Protein AF-A0AAV7RMA6-F1 (afdb_monomer)

Radius of gyration: 18.55 Å; Cα contacts (8 Å, |Δi|>4): 11; chains: 1; bounding box: 36×30×51 Å

Secondary structure (DSSP, 8-state):
-HHHHHHHHHHHHHHHHHHHH--SS-PPPS---S----TT----S--GGGTSPPSS--HHHHHHHHHHHHHTTTTTT------TT---

Foldseek 3Di:
DVVVVVVVVVVVVVVVVVVVPDPDDDDLPPPPPPDPDDPPPPVPPDDVVVVDDDPDDPPVVVVVVCCVVPVVVPCVVPDDDDDPPPDD

Solvent-accessible surface area (backbone atoms only — not comparable to full-atom values): 6152 Å² total; per-residue (Å²): 117,69,65,63,55,54,52,53,55,51,54,56,54,51,57,56,52,58,67,69,69,65,87,75,91,76,74,75,76,88,71,85,79,82,73,98,68,72,95,78,72,64,86,54,92,81,44,80,71,77,78,51,84,72,93,77,77,59,63,64,61,51,48,54,51,45,26,53,76,76,48,75,49,71,54,76,88,63,86,87,80,91,61,100,78,79,69,134

Mean predicted aligned error: 15.4 Å

pLDDT: mean 76.72, std 19.7, range [41.69, 97.19]

Organism: Pleurodeles waltl (NCBI:txid8319)

Sequence (88 aa):
MDQDLLFALYLQAEDEEVAQSTIGSFSPPKHRAVLATTPDKALSVVDPSWELMDPSPDIRGLFLQFNQLFFWGKLAGVEVKWSPRMTL

Structure (mmCIF, N/CA/C/O backbone):
data_AF-A0AAV7RMA6-F1
#
_entry.id   AF-A0AAV7RMA6-F1
#
loop_
_atom_site.group_PDB
_atom_site.id
_ato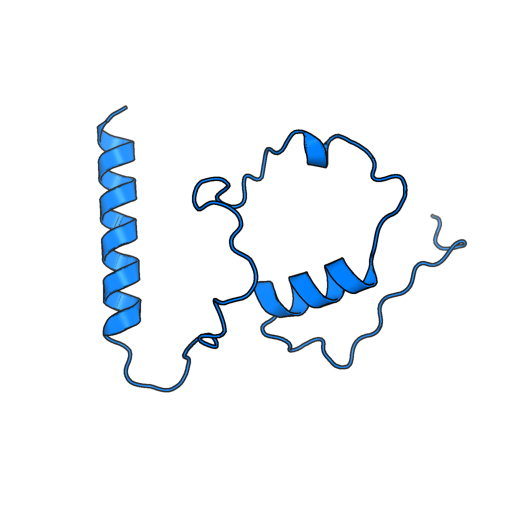m_site.type_symbol
_atom_site.label_atom_id
_atom_site.label_alt_id
_atom_site.label_comp_id
_atom_site.label_asym_id
_atom_site.label_entity_id
_atom_site.label_seq_id
_atom_site.pdbx_PDB_ins_code
_atom_site.Cartn_x
_atom_site.Cartn_y
_atom_site.Cartn_z
_atom_site.occupancy
_atom_site.B_iso_or_equiv
_atom_site.auth_seq_id
_atom_site.auth_comp_id
_atom_site.auth_asym_id
_atom_site.auth_atom_id
_atom_site.pdbx_PDB_model_num
ATOM 1 N N . MET A 1 1 ? 19.709 17.744 24.258 1.00 59.53 1 MET A N 1
ATOM 2 C CA . MET A 1 1 ? 19.463 16.468 23.555 1.00 59.53 1 MET A CA 1
ATOM 3 C C . MET A 1 1 ? 18.644 15.536 24.440 1.00 59.53 1 MET A C 1
ATOM 5 O O . MET A 1 1 ? 17.642 15.031 23.969 1.00 59.53 1 MET A O 1
ATOM 9 N N . ASP A 1 2 ? 18.971 15.395 25.729 1.00 75.31 2 ASP A N 1
ATOM 10 C CA . ASP A 1 2 ? 18.218 14.501 26.633 1.00 75.31 2 ASP A CA 1
ATOM 11 C C . ASP A 1 2 ? 16.792 14.983 26.970 1.00 75.31 2 ASP A C 1
ATOM 13 O O . ASP A 1 2 ? 15.914 14.168 27.233 1.00 75.31 2 ASP A O 1
ATOM 17 N N . GLN A 1 3 ? 16.531 16.297 26.930 1.00 82.69 3 GLN A N 1
ATOM 18 C CA . GLN A 1 3 ? 15.195 16.856 27.199 1.00 82.69 3 GLN A CA 1
ATOM 19 C C . GLN A 1 3 ? 14.139 16.419 26.176 1.00 82.69 3 GLN A C 1
ATOM 21 O O . GLN A 1 3 ? 13.030 16.074 26.577 1.00 82.69 3 GLN A O 1
ATOM 26 N N . ASP A 1 4 ? 14.485 16.384 24.887 1.00 87.81 4 ASP A N 1
ATOM 27 C CA . ASP A 1 4 ? 13.552 15.961 23.835 1.00 87.81 4 ASP A CA 1
ATOM 28 C C . ASP A 1 4 ? 13.213 14.471 23.975 1.00 87.81 4 ASP A C 1
ATOM 30 O O . ASP A 1 4 ? 12.061 14.073 23.810 1.00 87.81 4 ASP A O 1
ATOM 34 N N . LEU A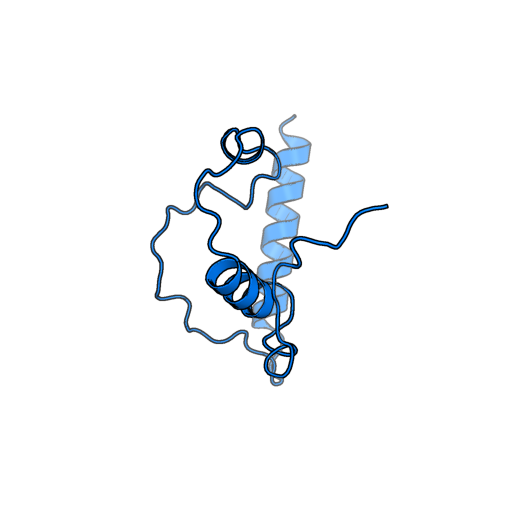 1 5 ? 14.199 13.653 24.362 1.00 84.19 5 LEU A N 1
ATOM 35 C CA . LEU A 1 5 ? 14.000 12.228 24.626 1.00 84.19 5 LEU A CA 1
ATOM 36 C C . LEU A 1 5 ? 13.083 11.997 25.836 1.00 84.19 5 LEU A C 1
ATOM 38 O O . LEU A 1 5 ? 12.185 11.161 25.777 1.00 84.19 5 LEU A O 1
ATOM 42 N N . LEU A 1 6 ? 13.280 12.751 26.922 1.00 91.12 6 LEU A N 1
ATOM 43 C CA . LEU A 1 6 ? 12.417 12.669 28.104 1.00 91.12 6 LEU A CA 1
ATOM 44 C C . LEU A 1 6 ? 10.980 13.091 27.790 1.00 91.12 6 LEU A C 1
ATOM 46 O O . LEU A 1 6 ? 10.039 12.461 28.267 1.00 91.12 6 LEU A O 1
ATOM 50 N N . PHE A 1 7 ? 10.812 14.126 26.968 1.00 90.81 7 PHE A N 1
ATOM 51 C CA . PHE A 1 7 ? 9.495 14.591 26.552 1.00 90.81 7 PHE A CA 1
ATOM 52 C C . PHE A 1 7 ? 8.774 13.565 25.665 1.00 90.81 7 PHE A C 1
ATOM 54 O O . PHE A 1 7 ? 7.586 13.316 25.859 1.00 90.81 7 PHE A O 1
ATOM 61 N N . ALA A 1 8 ? 9.498 12.905 24.754 1.00 88.12 8 ALA A N 1
ATOM 62 C C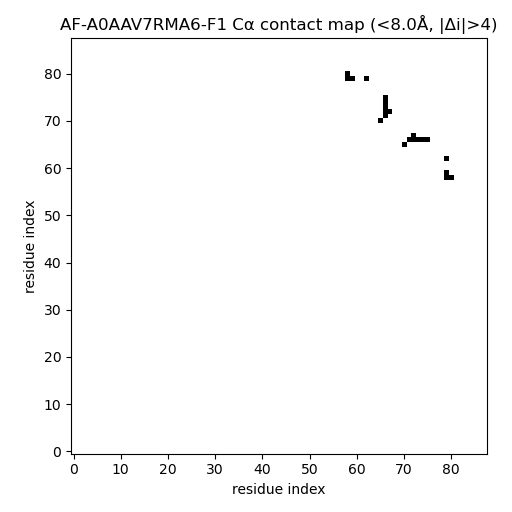A . ALA A 1 8 ? 8.948 11.830 23.929 1.00 88.12 8 ALA A CA 1
ATOM 63 C C . ALA A 1 8 ? 8.472 10.632 24.771 1.00 88.12 8 ALA A C 1
ATOM 65 O O . ALA A 1 8 ? 7.373 10.125 24.550 1.00 88.12 8 ALA A O 1
ATOM 66 N N . LEU A 1 9 ? 9.258 10.212 25.770 1.00 91.94 9 LEU A N 1
ATOM 67 C CA . LEU A 1 9 ? 8.873 9.122 26.675 1.00 91.94 9 LEU A CA 1
ATOM 68 C C . LEU A 1 9 ? 7.661 9.478 27.547 1.00 91.94 9 LEU A C 1
ATOM 70 O O . LEU A 1 9 ? 6.828 8.615 27.812 1.00 91.94 9 LEU A O 1
ATOM 74 N N . TYR A 1 10 ? 7.553 10.738 27.973 1.00 92.56 10 TYR A N 1
ATOM 75 C CA . TYR A 1 10 ? 6.406 11.227 28.736 1.00 92.56 10 TYR A CA 1
ATOM 76 C C . TYR A 1 10 ? 5.107 11.143 27.923 1.00 92.56 10 TYR A C 1
ATOM 78 O O . TYR A 1 10 ? 4.141 10.543 28.386 1.00 92.56 10 TYR A O 1
ATOM 86 N N . LEU A 1 11 ? 5.109 11.663 26.689 1.00 86.00 11 LEU A N 1
ATOM 87 C CA . LEU A 1 11 ? 3.944 11.599 25.798 1.00 86.00 11 LEU A CA 1
ATOM 88 C C . LEU A 1 11 ? 3.519 10.155 25.503 1.00 86.00 11 LEU A C 1
ATOM 90 O O . LEU A 1 11 ? 2.331 9.847 25.486 1.00 86.00 11 LEU A O 1
ATOM 94 N N . GLN A 1 12 ? 4.486 9.252 25.323 1.00 82.25 12 GLN A N 1
ATOM 95 C CA . GLN A 1 12 ? 4.195 7.844 25.064 1.00 82.25 12 GLN A CA 1
ATOM 96 C C . GLN A 1 12 ? 3.491 7.159 26.248 1.00 82.25 12 GLN A C 1
ATOM 98 O O . GLN A 1 12 ? 2.619 6.319 26.034 1.00 82.25 12 GLN A O 1
ATOM 103 N N . ALA A 1 13 ? 3.828 7.532 27.487 1.00 83.25 13 ALA A N 1
ATOM 104 C CA . ALA A 1 13 ? 3.157 7.013 28.678 1.00 83.25 13 ALA A CA 1
ATOM 105 C C . ALA A 1 13 ? 1.706 7.524 28.807 1.00 83.25 13 ALA A C 1
ATOM 107 O O . ALA A 1 13 ? 0.829 6.772 29.233 1.00 83.25 13 ALA A O 1
ATOM 108 N N . GLU A 1 14 ? 1.432 8.773 28.409 1.00 78.19 14 GLU A N 1
ATOM 109 C CA . GLU A 1 14 ? 0.076 9.344 28.425 1.00 78.19 14 GLU A CA 1
ATOM 110 C C . GLU A 1 14 ? -0.864 8.641 27.427 1.00 78.19 14 GLU A C 1
ATOM 112 O O . GLU A 1 14 ? -2.001 8.315 27.775 1.00 78.19 14 GLU A O 1
ATOM 117 N N . ASP A 1 15 ? -0.392 8.338 26.214 1.00 74.19 15 ASP A N 1
ATOM 118 C CA . ASP A 1 15 ? -1.191 7.643 25.192 1.00 74.19 15 ASP A CA 1
ATOM 119 C C . ASP A 1 15 ? -1.587 6.212 25.623 1.00 74.19 15 ASP A C 1
ATOM 121 O O . ASP A 1 15 ? -2.690 5.738 25.319 1.00 74.19 15 ASP A O 1
ATOM 125 N N . GLU A 1 16 ? -0.720 5.521 26.374 1.00 70.50 16 GLU A N 1
ATOM 126 C CA . GLU A 1 16 ? -0.996 4.182 26.917 1.00 70.50 16 GLU A CA 1
ATOM 127 C C . GLU A 1 16 ? -2.066 4.195 28.026 1.00 70.50 16 GLU A C 1
ATOM 129 O O . GLU A 1 16 ? -2.903 3.287 28.084 1.00 70.50 16 GLU A O 1
ATOM 134 N N . GLU A 1 17 ? -2.087 5.227 28.874 1.00 63.06 17 GLU A N 1
ATOM 135 C CA . GLU A 1 17 ? -3.116 5.442 29.907 1.00 63.06 17 GLU A CA 1
ATOM 136 C C . GLU A 1 17 ? -4.493 5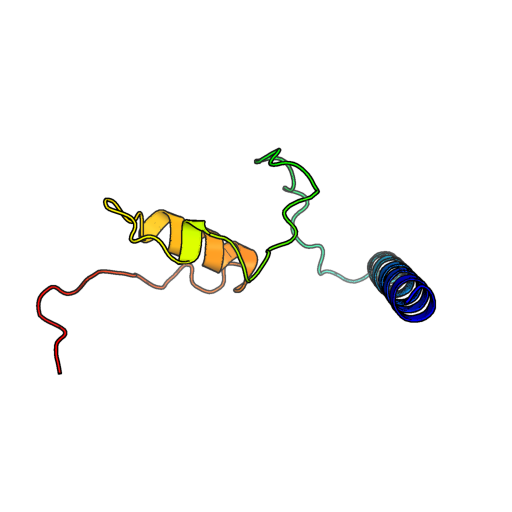.745 29.281 1.00 63.06 17 GLU A C 1
ATOM 138 O O . GLU A 1 17 ? -5.530 5.204 29.696 1.00 63.06 17 GLU A O 1
ATOM 143 N N . VAL A 1 18 ? -4.524 6.563 28.222 1.00 58.88 18 VAL A N 1
ATOM 144 C CA . VAL A 1 18 ? -5.756 6.897 27.482 1.00 58.88 18 VAL A CA 1
ATOM 145 C C . VAL A 1 18 ? -6.355 5.654 26.805 1.00 58.88 18 VAL A C 1
ATOM 147 O O . VAL A 1 18 ? -7.580 5.486 26.760 1.00 58.88 18 VAL A O 1
ATOM 150 N N . ALA A 1 19 ? -5.514 4.722 26.349 1.00 58.53 19 ALA A N 1
ATOM 151 C CA . ALA A 1 19 ? -5.965 3.452 25.783 1.00 58.53 19 ALA A CA 1
ATOM 152 C C . ALA A 1 19 ? -6.610 2.510 26.822 1.00 58.53 19 ALA A C 1
ATOM 154 O O . ALA A 1 19 ? -7.441 1.675 26.459 1.00 58.53 19 ALA A O 1
ATOM 155 N N . GLN A 1 20 ? -6.255 2.628 28.107 1.00 54.97 20 GLN A N 1
ATOM 156 C CA . GLN A 1 20 ? -6.765 1.761 29.180 1.00 54.97 20 GLN A CA 1
ATOM 157 C C . GLN A 1 20 ? -8.057 2.282 29.824 1.00 54.97 20 GLN A C 1
ATOM 159 O O . GLN A 1 20 ? -8.865 1.490 30.310 1.00 54.97 20 GLN A O 1
ATOM 164 N N . SER A 1 21 ? -8.280 3.598 29.806 1.00 53.84 21 SER A N 1
ATOM 165 C CA . SER A 1 21 ? -9.423 4.248 30.466 1.00 53.84 21 SER A CA 1
ATOM 166 C C . SER A 1 21 ? -10.712 4.290 29.626 1.00 53.84 21 SER A C 1
ATOM 168 O O . SER A 1 21 ? -11.796 4.522 30.168 1.00 53.84 21 SER A O 1
ATOM 170 N N . THR A 1 22 ? -10.658 3.995 28.323 1.00 45.50 22 THR A N 1
ATOM 171 C CA . THR A 1 22 ? -11.845 3.977 27.449 1.00 45.50 22 THR A CA 1
ATOM 172 C C . THR A 1 22 ? -12.575 2.624 27.459 1.00 45.50 22 THR A C 1
ATOM 174 O O . THR A 1 22 ? -12.442 1.778 26.575 1.00 45.50 22 THR A O 1
ATOM 177 N N . ILE A 1 23 ? -13.442 2.420 28.455 1.00 51.19 23 ILE A N 1
ATOM 178 C CA . ILE A 1 23 ? -14.456 1.352 28.439 1.00 51.19 23 ILE A CA 1
ATOM 179 C C . ILE A 1 23 ? -15.601 1.784 27.500 1.00 51.19 23 ILE A C 1
ATOM 181 O O . ILE A 1 23 ? -16.526 2.476 27.920 1.00 51.19 23 ILE A O 1
ATOM 185 N N . GLY A 1 24 ? -15.540 1.399 26.216 1.00 46.16 24 GLY A N 1
ATOM 186 C CA . GLY A 1 24 ? -16.603 1.709 25.243 1.00 46.16 24 GLY A CA 1
ATOM 187 C C . GLY A 1 24 ? -16.297 1.417 23.765 1.00 46.16 24 GLY A C 1
ATOM 188 O O . GLY A 1 24 ? -16.230 2.328 22.955 1.00 46.16 24 GLY A O 1
ATOM 189 N N . SER A 1 25 ? -16.141 0.135 23.418 1.00 46.38 25 SER A N 1
ATOM 190 C CA . SER A 1 25 ? -16.294 -0.454 22.068 1.00 46.38 25 SER A CA 1
ATOM 191 C C . SER A 1 25 ? -15.426 0.025 20.887 1.00 46.38 25 SER A C 1
ATOM 193 O O . SER A 1 25 ? -15.921 0.069 19.764 1.00 46.38 25 SER A O 1
ATOM 195 N N . PHE A 1 26 ? -14.126 0.255 21.051 1.00 51.03 26 PHE A N 1
ATOM 196 C CA . PHE A 1 26 ? -13.207 0.134 19.906 1.00 51.03 26 PHE A CA 1
ATOM 197 C C . PHE A 1 26 ? -11.867 -0.443 20.358 1.00 51.03 26 PHE A C 1
ATOM 199 O O . PHE A 1 26 ? -10.855 0.239 20.446 1.00 51.03 26 PHE A O 1
ATOM 206 N N . SER A 1 27 ? -11.866 -1.741 20.666 1.00 47.50 27 SER A N 1
ATOM 207 C CA . SER A 1 27 ? -10.607 -2.477 20.734 1.00 47.50 27 SER A CA 1
ATOM 208 C C . SER A 1 27 ? -10.127 -2.671 19.294 1.00 47.50 27 SER A C 1
ATOM 210 O O . SER A 1 27 ? -10.853 -3.296 18.514 1.00 47.50 27 SER A O 1
ATOM 212 N N . PRO A 1 28 ? -8.915 -2.222 18.918 1.00 52.16 28 PRO A N 1
ATOM 213 C CA . PRO A 1 28 ? -8.237 -2.813 17.776 1.00 52.16 28 PRO A CA 1
ATOM 214 C C . PRO A 1 28 ? -8.198 -4.329 18.021 1.00 52.16 28 PRO A C 1
ATOM 216 O O . PRO A 1 28 ? -7.994 -4.751 19.172 1.00 52.16 28 PRO A O 1
ATOM 219 N N . PRO A 1 29 ? -8.467 -5.169 17.009 1.00 42.81 29 PRO A N 1
ATOM 220 C CA . PRO A 1 29 ? -8.478 -6.607 17.199 1.00 42.81 29 PRO A CA 1
ATOM 221 C C . PRO A 1 29 ? -7.145 -7.055 17.800 1.00 42.81 29 PRO A C 1
ATOM 223 O O . PRO A 1 29 ? -6.077 -6.837 17.231 1.00 42.81 29 PRO A O 1
ATOM 226 N N . LYS A 1 30 ? -7.225 -7.738 18.948 1.00 49.72 30 LYS A N 1
ATOM 227 C CA . LYS A 1 30 ? -6.118 -8.425 19.631 1.00 49.72 30 LYS A CA 1
ATOM 228 C C . LYS A 1 30 ? -5.653 -9.672 18.856 1.00 49.72 30 LYS A C 1
ATOM 230 O O . LYS A 1 30 ? -5.294 -10.679 19.451 1.00 49.72 30 LYS A O 1
ATOM 235 N N . HIS A 1 31 ? -5.619 -9.595 17.526 1.00 43.91 31 HIS A N 1
ATOM 236 C CA . HIS A 1 31 ? -4.837 -10.480 16.665 1.00 43.91 31 HIS A CA 1
ATOM 237 C C . HIS A 1 31 ? -3.493 -9.823 16.331 1.00 43.91 31 HIS A C 1
ATOM 239 O O . HIS A 1 31 ? -2.985 -9.906 15.218 1.00 43.91 31 HIS A O 1
ATOM 245 N N . ARG A 1 32 ? -2.863 -9.213 17.340 1.00 51.16 32 ARG A N 1
ATOM 246 C CA . ARG A 1 32 ? -1.408 -9.102 17.382 1.00 51.16 32 ARG A CA 1
ATOM 247 C C . ARG A 1 32 ? -0.857 -10.474 17.765 1.00 51.16 32 ARG A C 1
ATOM 249 O O . ARG A 1 32 ? -0.542 -10.715 18.924 1.00 51.16 32 ARG A O 1
ATOM 256 N N . ALA A 1 33 ? -0.819 -11.383 16.794 1.00 50.22 33 ALA A N 1
ATOM 257 C CA . ALA A 1 33 ? -0.116 -12.657 16.922 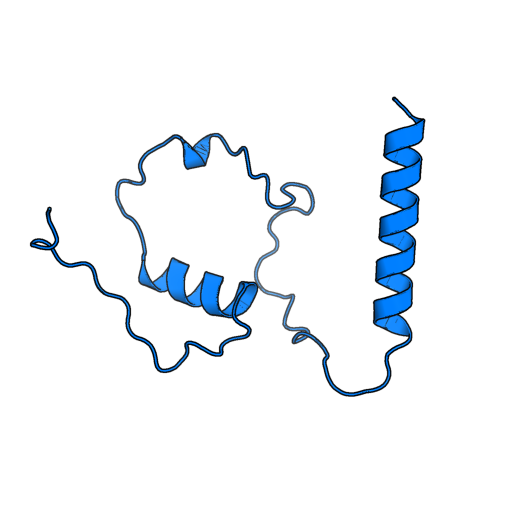1.00 50.22 33 ALA A CA 1
ATOM 258 C C . ALA A 1 33 ? 0.320 -13.269 15.577 1.00 50.22 33 ALA A C 1
ATOM 260 O O . ALA A 1 33 ? 0.448 -14.478 15.511 1.00 50.22 33 ALA A O 1
ATOM 261 N N . VAL A 1 34 ? 0.553 -12.494 14.510 1.00 45.91 34 VAL A N 1
ATOM 262 C CA . VAL A 1 34 ? 1.298 -12.953 13.313 1.00 45.91 34 VAL A CA 1
ATOM 263 C C . VAL A 1 34 ? 1.857 -11.688 12.637 1.00 45.91 34 VAL A C 1
ATOM 265 O O . VAL A 1 34 ? 1.168 -11.038 11.871 1.00 45.91 34 VAL A O 1
ATOM 268 N N . LEU A 1 35 ? 2.973 -11.109 13.063 1.00 42.72 35 LEU A N 1
ATOM 269 C CA . LEU A 1 35 ? 4.333 -11.559 12.803 1.00 42.72 35 LEU A CA 1
ATOM 270 C C . LEU A 1 35 ? 5.224 -11.040 13.934 1.00 42.72 35 LEU A C 1
ATOM 272 O O . LEU A 1 35 ? 5.238 -9.846 14.230 1.00 42.72 35 LEU A O 1
ATOM 276 N N . ALA A 1 36 ? 5.992 -11.932 14.548 1.00 42.06 36 ALA A N 1
ATOM 277 C CA . ALA A 1 36 ? 7.154 -11.546 15.327 1.00 42.06 36 ALA A CA 1
ATOM 278 C C . ALA A 1 36 ? 8.231 -11.006 14.369 1.00 42.06 36 ALA A C 1
ATOM 280 O O . ALA A 1 36 ? 9.162 -11.711 13.999 1.00 42.06 36 ALA A O 1
ATOM 281 N N . THR A 1 37 ? 8.084 -9.763 13.926 1.00 42.69 37 THR A N 1
ATOM 282 C CA . THR A 1 37 ? 9.195 -8.962 13.413 1.00 42.69 37 THR A CA 1
ATOM 283 C C . THR A 1 37 ? 9.576 -7.998 14.524 1.00 42.69 37 THR A C 1
ATOM 285 O O . THR A 1 37 ? 8.747 -7.225 14.991 1.00 42.69 37 THR A O 1
ATOM 288 N N . THR A 1 38 ? 10.806 -8.165 15.000 1.00 41.69 38 THR A N 1
ATOM 289 C CA . THR A 1 38 ? 11.542 -7.392 16.013 1.00 41.69 38 THR A CA 1
ATOM 290 C C . THR A 1 38 ? 10.989 -5.992 16.350 1.00 41.69 38 THR A C 1
ATOM 292 O O . THR A 1 38 ? 10.736 -5.213 15.430 1.00 41.69 38 THR A O 1
ATOM 295 N N . PRO A 1 39 ? 10.903 -5.624 17.645 1.00 47.59 39 PRO A N 1
ATOM 296 C CA . PRO A 1 39 ? 10.265 -4.395 18.132 1.00 47.59 39 PRO A C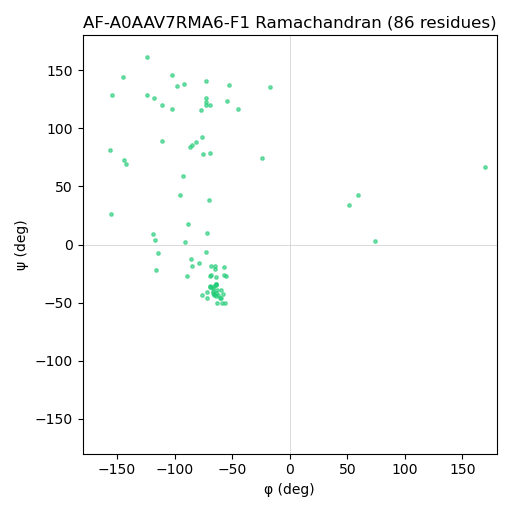A 1
ATOM 297 C C . PRO A 1 39 ? 11.008 -3.070 17.845 1.00 47.59 39 PRO A C 1
ATOM 299 O O . PRO A 1 39 ? 10.570 -2.049 18.357 1.00 47.59 39 PRO A O 1
ATOM 302 N N . ASP A 1 40 ? 12.061 -3.043 17.017 1.00 46.38 40 ASP A N 1
ATOM 303 C CA . ASP A 1 40 ? 12.905 -1.842 16.845 1.00 46.38 40 ASP A CA 1
ATOM 304 C C . ASP A 1 40 ? 12.859 -1.188 15.461 1.00 46.38 40 ASP A C 1
ATOM 306 O O . ASP A 1 40 ? 13.377 -0.087 15.287 1.00 46.38 40 ASP A O 1
ATOM 310 N N . LYS A 1 41 ? 12.201 -1.789 14.463 1.00 53.81 41 LYS A N 1
ATOM 311 C CA . LYS A 1 41 ? 11.929 -1.075 13.205 1.00 53.81 41 LYS A CA 1
ATOM 312 C C . LYS A 1 41 ? 10.564 -0.409 13.296 1.00 53.81 41 LYS A C 1
ATOM 314 O O . LYS A 1 41 ? 9.656 -0.722 12.531 1.00 53.81 41 LYS A O 1
ATOM 319 N N . ALA A 1 42 ? 10.413 0.472 14.287 1.00 55.12 42 ALA A N 1
ATOM 320 C CA . ALA A 1 42 ? 9.344 1.463 14.291 1.00 55.12 42 ALA A CA 1
ATOM 321 C C . ALA A 1 42 ? 9.314 2.061 12.889 1.00 55.12 42 ALA A C 1
ATOM 323 O O . ALA A 1 42 ? 10.355 2.556 12.482 1.00 55.12 42 ALA A O 1
ATOM 324 N N . LEU A 1 43 ? 8.205 1.875 12.161 1.00 58.78 43 LEU A N 1
ATOM 325 C CA . LEU A 1 43 ? 7.930 2.248 10.764 1.00 58.78 43 LEU A CA 1
ATOM 326 C C . LEU A 1 43 ? 8.794 3.421 10.270 1.00 58.78 43 LEU A C 1
ATOM 328 O O . LEU A 1 43 ? 8.335 4.560 10.190 1.00 58.78 43 LEU A O 1
ATOM 332 N N . SER A 1 44 ? 10.069 3.149 10.001 1.00 67.00 44 SER A N 1
ATOM 333 C CA . SER A 1 44 ? 11.036 4.204 9.762 1.00 67.00 44 SER A CA 1
ATOM 334 C C . SER A 1 44 ? 10.754 4.652 8.354 1.00 67.00 44 SER A C 1
ATOM 336 O O . SER A 1 44 ? 10.925 3.872 7.421 1.00 67.00 44 SER A O 1
ATOM 338 N N . VAL A 1 45 ? 10.316 5.901 8.207 1.00 64.56 45 VAL A N 1
ATOM 339 C CA . VAL A 1 45 ? 10.093 6.527 6.895 1.00 64.56 45 VAL A CA 1
ATOM 340 C C . VAL A 1 45 ? 11.379 6.497 6.054 1.00 64.56 45 VAL A C 1
ATOM 342 O O . VAL A 1 45 ? 11.337 6.618 4.835 1.00 64.56 45 VAL A O 1
ATOM 345 N N . VAL A 1 46 ? 12.525 6.308 6.713 1.00 71.06 46 VAL A N 1
ATOM 346 C CA . VAL A 1 46 ? 13.842 6.174 6.104 1.00 71.06 46 VAL A CA 1
ATOM 347 C C . VAL A 1 46 ? 14.320 4.734 6.290 1.00 71.06 46 VAL A C 1
ATOM 349 O O . VAL A 1 46 ? 14.947 4.383 7.292 1.00 71.06 46 VAL A O 1
ATOM 352 N N . ASP A 1 47 ? 13.972 3.880 5.335 1.00 79.31 47 ASP A N 1
ATOM 353 C CA . ASP A 1 47 ? 14.481 2.518 5.199 1.00 79.31 47 ASP A CA 1
ATOM 354 C C . ASP A 1 47 ? 15.215 2.420 3.851 1.00 79.31 47 ASP A C 1
ATOM 356 O O . ASP A 1 47 ? 14.604 2.729 2.830 1.00 79.31 47 ASP A O 1
ATOM 360 N N . PRO A 1 48 ? 16.488 1.978 3.795 1.00 82.19 48 PRO A N 1
ATOM 361 C CA . PRO A 1 48 ? 17.223 1.846 2.532 1.00 82.19 48 PRO A CA 1
ATOM 362 C C . PRO A 1 48 ? 16.514 0.979 1.483 1.00 82.19 48 PRO A C 1
ATOM 364 O O . PRO A 1 48 ? 16.699 1.170 0.285 1.00 82.19 48 PRO A O 1
ATOM 367 N N . SER A 1 49 ? 15.679 0.027 1.914 1.00 79.69 49 SER A N 1
ATOM 368 C CA . SER A 1 49 ? 14.882 -0.785 0.988 1.00 79.69 49 SER A CA 1
ATOM 369 C C . SER A 1 49 ? 13.839 0.024 0.208 1.00 79.69 49 SER A C 1
ATOM 371 O O . SER A 1 49 ? 13.436 -0.415 -0.861 1.00 79.69 49 SER A O 1
ATOM 373 N N . TRP A 1 50 ? 13.436 1.205 0.690 1.00 83.75 50 TRP A N 1
ATOM 374 C CA . TRP A 1 50 ? 12.480 2.085 0.005 1.00 83.75 50 TRP A CA 1
ATOM 375 C C . TRP A 1 50 ? 13.120 2.878 -1.140 1.00 83.75 50 TRP A C 1
ATOM 377 O O . TRP A 1 50 ? 12.409 3.406 -1.992 1.00 83.75 50 TRP A O 1
ATOM 387 N N . GLU A 1 51 ? 14.451 2.953 -1.180 1.00 87.56 51 GLU A N 1
ATOM 388 C CA . GLU A 1 51 ? 15.201 3.557 -2.287 1.00 87.56 51 GLU A CA 1
ATOM 389 C C . GLU A 1 51 ? 15.441 2.562 -3.432 1.00 87.56 51 GLU A C 1
ATOM 391 O O . GLU A 1 51 ? 15.742 2.961 -4.559 1.00 87.56 51 GLU A O 1
ATOM 396 N N . LEU A 1 52 ? 15.312 1.259 -3.159 1.00 89.56 52 LEU A N 1
ATOM 397 C CA . LEU A 1 52 ? 15.484 0.202 -4.148 1.00 89.56 52 LEU A CA 1
ATOM 398 C C . LEU A 1 52 ? 14.149 -0.162 -4.802 1.00 89.56 52 LEU A C 1
ATOM 400 O O . LEU A 1 52 ? 13.126 -0.334 -4.146 1.00 89.56 52 LEU A O 1
ATOM 404 N N . MET A 1 53 ? 14.186 -0.358 -6.119 1.00 89.94 53 MET A N 1
ATOM 405 C CA . MET A 1 53 ? 13.044 -0.879 -6.866 1.00 89.94 53 MET A CA 1
ATOM 406 C C . MET A 1 53 ? 12.852 -2.369 -6.573 1.00 89.94 53 MET A C 1
ATOM 408 O O . MET A 1 53 ? 13.771 -3.165 -6.770 1.00 89.94 53 MET A O 1
ATOM 412 N N . ASP A 1 54 ? 11.643 -2.749 -6.162 1.00 92.00 54 ASP A N 1
ATOM 413 C CA . ASP A 1 54 ? 11.254 -4.151 -6.011 1.00 92.00 54 ASP A CA 1
ATOM 414 C C . ASP A 1 54 ? 11.056 -4.800 -7.399 1.00 92.00 54 ASP A C 1
ATOM 416 O O . ASP A 1 54 ? 10.211 -4.337 -8.175 1.00 92.00 54 ASP A O 1
ATOM 420 N N . PRO A 1 55 ? 11.807 -5.864 -7.747 1.00 94.25 55 PRO A N 1
ATOM 421 C CA . PRO A 1 55 ? 11.640 -6.572 -9.015 1.00 94.25 55 PRO A CA 1
ATOM 422 C C . PRO A 1 55 ? 10.314 -7.347 -9.129 1.00 94.25 55 PRO A C 1
ATOM 424 O O . PRO A 1 55 ? 9.918 -7.697 -10.242 1.00 94.25 55 PRO A O 1
ATOM 427 N N . SER A 1 56 ? 9.631 -7.644 -8.020 1.00 93.56 56 SER A N 1
ATOM 428 C CA . SER A 1 56 ? 8.411 -8.462 -7.991 1.00 93.56 56 SER A CA 1
ATOM 429 C C . SER A 1 56 ? 7.384 -7.949 -6.968 1.00 93.56 56 SER A C 1
ATOM 431 O O . SER A 1 56 ? 7.115 -8.632 -5.978 1.00 93.56 56 SER A O 1
ATOM 433 N N . PRO A 1 57 ? 6.759 -6.781 -7.208 1.00 94.06 57 PRO A N 1
ATOM 434 C CA . PRO A 1 57 ? 5.849 -6.179 -6.240 1.00 94.06 57 PRO A CA 1
ATOM 435 C C . PRO A 1 57 ? 4.547 -6.982 -6.079 1.00 94.06 57 PRO A C 1
ATOM 437 O O . PRO A 1 57 ? 3.759 -7.112 -7.023 1.00 94.06 57 PRO A O 1
ATOM 440 N N . ASP A 1 58 ? 4.263 -7.456 -4.860 1.00 95.25 58 ASP A N 1
ATOM 441 C CA . ASP A 1 58 ? 2.963 -8.045 -4.504 1.00 95.25 58 ASP A CA 1
ATOM 442 C C . ASP A 1 58 ? 1.951 -6.965 -4.098 1.00 95.25 58 ASP A C 1
ATOM 444 O O . ASP A 1 58 ? 1.730 -6.655 -2.924 1.00 95.25 58 ASP A O 1
ATOM 448 N N . ILE A 1 59 ? 1.274 -6.405 -5.097 1.00 95.19 59 ILE A N 1
ATOM 449 C CA . ILE A 1 59 ? 0.266 -5.368 -4.861 1.00 95.19 59 ILE A CA 1
ATOM 450 C C . ILE A 1 59 ? -0.949 -5.829 -4.064 1.00 95.19 59 ILE A C 1
ATOM 452 O O . ILE A 1 59 ? -1.577 -5.004 -3.400 1.00 95.19 59 ILE A O 1
ATOM 456 N N . ARG A 1 60 ? -1.321 -7.113 -4.128 1.00 95.50 60 ARG A N 1
ATOM 457 C CA . ARG A 1 60 ? -2.503 -7.592 -3.402 1.00 95.50 60 ARG A CA 1
ATOM 458 C C . ARG A 1 60 ? -2.173 -7.729 -1.926 1.00 95.50 60 ARG A C 1
ATOM 460 O O . ARG A 1 60 ? -2.969 -7.285 -1.101 1.00 95.50 60 ARG A O 1
ATOM 467 N N . GLY A 1 61 ? -1.005 -8.291 -1.614 1.00 94.75 61 GLY A N 1
ATOM 468 C CA . GLY A 1 61 ? -0.480 -8.353 -0.254 1.00 94.75 61 GLY A CA 1
ATOM 469 C C . GLY A 1 61 ? -0.386 -6.963 0.369 1.00 94.75 61 GLY A C 1
ATOM 470 O O . GLY A 1 61 ? -0.962 -6.732 1.433 1.00 94.75 61 GLY A O 1
ATOM 471 N N . LEU A 1 62 ? 0.225 -6.011 -0.345 1.00 94.94 62 LEU A N 1
ATOM 472 C CA . LEU A 1 62 ? 0.337 -4.620 0.106 1.00 94.94 62 LEU A CA 1
ATOM 473 C C . LEU A 1 62 ? -1.029 -3.965 0.335 1.00 94.94 62 LEU A C 1
ATOM 475 O O . LEU A 1 62 ? -1.251 -3.353 1.377 1.00 94.94 62 LEU A O 1
ATOM 479 N N . PHE A 1 63 ? -1.974 -4.125 -0.597 1.00 96.81 63 PHE A N 1
ATOM 480 C CA . PHE A 1 63 ? -3.319 -3.573 -0.439 1.00 96.81 63 PHE A CA 1
ATOM 481 C C . PHE A 1 63 ? -4.033 -4.135 0.795 1.00 96.81 63 PHE A C 1
ATOM 483 O O . PHE A 1 63 ? -4.603 -3.371 1.573 1.00 96.81 63 PHE A O 1
ATOM 490 N N . LEU A 1 64 ? -3.992 -5.454 1.005 1.00 96.00 64 LEU A N 1
ATOM 491 C CA . LEU A 1 64 ? -4.620 -6.081 2.169 1.00 96.00 64 LEU A CA 1
ATOM 492 C C . LEU A 1 64 ? -3.966 -5.617 3.471 1.00 96.00 64 LEU A C 1
ATOM 494 O O . LEU A 1 64 ? -4.676 -5.262 4.412 1.00 96.00 64 LEU A O 1
ATOM 498 N N . GLN A 1 65 ? -2.633 -5.568 3.507 1.00 94.38 65 GLN A N 1
ATOM 499 C CA . GLN A 1 65 ? -1.878 -5.089 4.658 1.00 94.38 65 GLN A CA 1
ATOM 500 C C . GLN A 1 65 ? -2.251 -3.641 4.992 1.00 94.38 65 GLN A C 1
ATOM 502 O O . GLN A 1 65 ? -2.614 -3.346 6.129 1.00 94.38 65 GLN A O 1
ATOM 507 N N . PHE A 1 66 ? -2.241 -2.742 4.010 1.00 95.00 66 PHE A N 1
ATOM 508 C CA . PHE A 1 66 ? -2.577 -1.336 4.225 1.00 95.00 66 PHE A CA 1
ATOM 509 C C . PHE A 1 66 ? -4.049 -1.123 4.560 1.00 95.00 66 PHE A C 1
ATOM 511 O O . PHE A 1 66 ? -4.358 -0.300 5.418 1.00 95.00 66 PHE A O 1
ATOM 518 N N . ASN A 1 67 ? -4.961 -1.894 3.964 1.00 95.44 67 ASN A N 1
ATOM 519 C CA . ASN A 1 67 ? -6.373 -1.856 4.332 1.00 95.44 67 ASN A CA 1
ATOM 520 C C . ASN A 1 67 ? -6.567 -2.171 5.824 1.00 95.44 67 ASN A C 1
ATOM 522 O O . ASN A 1 67 ? -7.328 -1.485 6.504 1.00 95.44 67 ASN A O 1
ATOM 526 N N . GLN A 1 68 ? -5.855 -3.170 6.351 1.00 93.69 68 GLN A N 1
ATOM 527 C CA . GLN A 1 68 ? -5.921 -3.507 7.774 1.00 93.69 68 GLN A CA 1
ATOM 528 C C . GLN A 1 68 ? -5.229 -2.460 8.656 1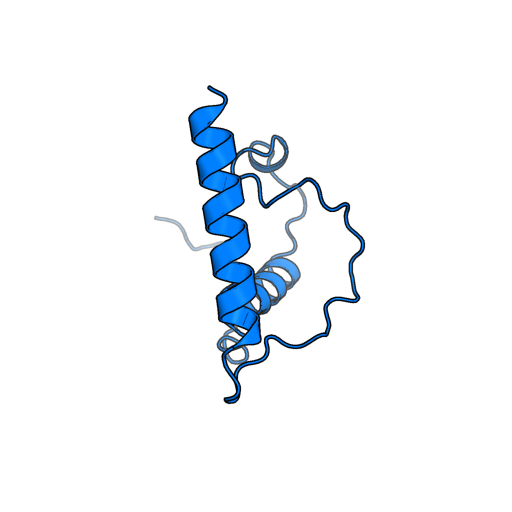.00 93.69 68 GLN A C 1
ATOM 530 O O . GLN A 1 68 ? -5.810 -2.042 9.654 1.00 93.69 68 GLN A O 1
ATOM 535 N N . LEU A 1 69 ? -4.024 -2.016 8.284 1.00 91.12 69 LEU A N 1
ATOM 536 C CA . LEU A 1 69 ? -3.216 -1.105 9.103 1.00 91.12 69 LEU A CA 1
ATOM 537 C C . LEU A 1 69 ? -3.769 0.324 9.153 1.00 91.12 69 LEU A C 1
ATOM 539 O O . LEU A 1 69 ? -3.757 0.941 10.213 1.00 91.12 69 LEU A O 1
ATOM 543 N N . PHE A 1 70 ? -4.245 0.851 8.024 1.00 92.00 70 PHE A N 1
ATOM 544 C CA . PHE A 1 70 ? -4.563 2.276 7.880 1.00 92.00 70 PHE A CA 1
ATOM 545 C C . PHE A 1 70 ? -6.043 2.559 7.630 1.00 92.00 70 PHE A C 1
ATOM 547 O O . PHE A 1 70 ? -6.503 3.666 7.893 1.00 92.00 70 PHE A O 1
ATOM 554 N N . PHE A 1 71 ? -6.802 1.580 7.128 1.00 94.31 71 PHE A N 1
ATOM 555 C CA . PHE A 1 71 ? -8.198 1.785 6.723 1.00 94.31 71 PHE A CA 1
ATOM 556 C C . PHE A 1 71 ? -9.200 0.934 7.511 1.00 94.31 71 PHE A C 1
ATOM 558 O O . PHE A 1 71 ? -10.385 0.914 7.166 1.00 94.31 71 PHE A O 1
ATOM 565 N N . TRP A 1 72 ? -8.761 0.256 8.580 1.00 95.00 72 TRP A N 1
ATOM 566 C CA . TRP A 1 72 ? -9.604 -0.571 9.457 1.00 95.00 72 TRP A CA 1
ATOM 567 C C . TRP A 1 72 ? -10.466 -1.590 8.694 1.00 95.00 72 TRP A C 1
ATOM 569 O O . TRP A 1 72 ? -11.614 -1.850 9.053 1.00 95.00 72 TRP A O 1
ATOM 579 N N . GLY A 1 73 ? -9.950 -2.118 7.584 1.00 94.25 73 GLY A N 1
ATOM 580 C CA . GLY A 1 73 ? -10.651 -3.093 6.753 1.00 94.25 73 GLY A CA 1
ATOM 581 C C . GLY A 1 73 ? -11.794 -2.528 5.899 1.00 94.25 73 GLY A C 1
ATOM 582 O O . GLY A 1 73 ? -12.447 -3.299 5.194 1.00 94.25 73 GLY A O 1
ATOM 583 N N . LYS A 1 74 ? -12.046 -1.211 5.905 1.00 96.25 74 LYS A N 1
ATOM 584 C CA . LYS A 1 74 ? -13.190 -0.595 5.203 1.00 96.25 74 LYS A CA 1
ATOM 585 C C . LYS A 1 74 ? -13.132 -0.730 3.680 1.00 96.25 74 LYS A C 1
ATOM 587 O O . LYS A 1 74 ? -14.164 -0.606 3.027 1.00 96.25 74 LYS A O 1
ATOM 592 N N . LEU A 1 75 ? -11.964 -1.021 3.106 1.00 97.06 75 LEU A N 1
ATOM 593 C CA . LEU A 1 75 ? -11.788 -1.188 1.661 1.00 97.06 75 LEU A C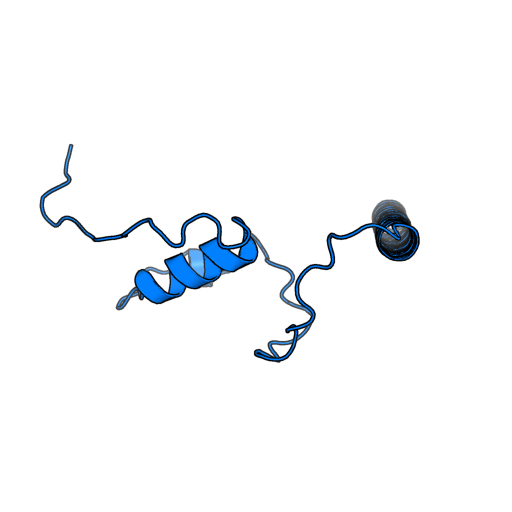A 1
ATOM 594 C C . LEU A 1 75 ? -12.045 -2.625 1.177 1.00 97.06 75 LEU A C 1
ATOM 596 O O . LEU A 1 75 ? -11.649 -2.973 0.072 1.00 97.06 75 LEU A O 1
ATOM 600 N N . ALA A 1 76 ? -12.718 -3.473 1.964 1.00 93.38 76 ALA A N 1
ATOM 601 C CA . ALA A 1 76 ? -12.982 -4.871 1.598 1.00 93.38 76 ALA A CA 1
ATOM 602 C C . ALA A 1 76 ? -13.743 -5.051 0.264 1.00 93.38 76 ALA A C 1
ATOM 604 O O . ALA A 1 76 ? -13.605 -6.086 -0.379 1.00 93.38 76 ALA A O 1
ATOM 605 N N . GLY A 1 77 ? -14.532 -4.055 -0.157 1.00 95.88 77 GLY A N 1
ATOM 606 C CA . GLY A 1 77 ? -15.252 -4.062 -1.438 1.00 95.88 77 GLY A CA 1
ATOM 607 C C . GLY A 1 77 ? -14.494 -3.434 -2.613 1.00 95.88 77 GLY A C 1
ATOM 608 O O . GLY A 1 77 ? -15.056 -3.329 -3.700 1.00 95.88 77 GLY A O 1
ATOM 609 N N . VAL A 1 78 ? -13.258 -2.973 -2.408 1.00 97.19 78 VAL A N 1
ATOM 610 C CA . VAL A 1 78 ? -12.455 -2.290 -3.430 1.00 97.19 78 VAL A CA 1
ATOM 611 C C . VAL A 1 78 ? -11.494 -3.281 -4.079 1.00 97.19 78 VAL A C 1
ATOM 613 O O . VAL A 1 78 ? -10.840 -4.064 -3.393 1.00 97.19 78 VAL A O 1
ATOM 616 N N . GLU A 1 79 ? -11.378 -3.226 -5.407 1.00 96.44 79 GLU A N 1
ATOM 617 C CA . GLU A 1 79 ? -10.358 -3.968 -6.146 1.00 96.44 79 GLU A CA 1
ATOM 618 C C . GLU A 1 79 ? -9.191 -3.074 -6.575 1.00 96.44 79 GLU A C 1
ATOM 620 O O . GLU A 1 79 ? -9.369 -1.906 -6.915 1.00 96.44 79 GLU A O 1
ATOM 625 N N . VAL A 1 80 ? -7.988 -3.652 -6.591 1.00 96.50 80 VAL A N 1
ATOM 626 C CA . VAL A 1 80 ? -6.758 -2.990 -7.039 1.00 96.50 80 VAL A CA 1
ATOM 627 C C . VAL A 1 80 ? -6.116 -3.818 -8.145 1.00 96.50 80 VAL A C 1
ATOM 629 O O . VAL A 1 80 ? -5.920 -5.027 -7.995 1.00 96.50 80 VAL A O 1
ATOM 632 N N . LYS A 1 81 ? -5.795 -3.166 -9.268 1.00 96.19 81 LYS A N 1
ATOM 633 C CA . LYS A 1 81 ? -5.153 -3.771 -10.443 1.00 96.19 81 LYS A CA 1
ATOM 634 C C . LYS A 1 81 ? -4.194 -2.782 -11.096 1.00 96.19 81 LYS A C 1
ATOM 636 O O . LYS A 1 81 ? -4.499 -1.597 -11.198 1.00 96.19 81 LYS A O 1
ATOM 641 N N . TRP A 1 82 ? -3.079 -3.294 -11.608 1.00 94.31 82 TRP A N 1
ATOM 642 C CA . TRP A 1 82 ? -2.225 -2.532 -12.514 1.00 94.31 82 TRP A CA 1
ATOM 643 C C . TRP A 1 82 ? -2.877 -2.387 -13.887 1.00 94.31 82 TRP A C 1
ATOM 645 O O . TRP A 1 82 ? -3.456 -3.339 -14.412 1.00 94.31 82 TRP A O 1
ATOM 655 N N . SER A 1 83 ? -2.725 -1.209 -14.489 1.00 94.44 83 SER A N 1
ATOM 656 C CA . SER A 1 83 ? -3.056 -0.974 -15.893 1.00 94.44 83 SER A CA 1
ATOM 657 C C . SER A 1 83 ? -1.767 -0.740 -16.683 1.00 94.44 83 SER A C 1
ATOM 659 O O . SER A 1 83 ? -1.072 0.236 -16.407 1.00 94.44 83 SER A O 1
ATOM 661 N N . PRO A 1 84 ? -1.451 -1.564 -17.700 1.00 94.00 84 PRO A N 1
ATOM 662 C CA . PRO A 1 84 ? -0.251 -1.380 -18.521 1.00 94.00 84 PRO A CA 1
ATOM 663 C C . PRO A 1 84 ? -0.358 -0.182 -19.477 1.00 94.00 84 PRO A C 1
ATOM 665 O O . PRO A 1 84 ? 0.593 0.134 -20.182 1.00 94.00 84 PRO A O 1
ATOM 668 N N . ARG A 1 85 ? -1.534 0.451 -19.549 1.00 95.56 85 ARG A N 1
ATOM 669 C CA . ARG A 1 85 ? -1.845 1.540 -20.485 1.00 95.56 85 ARG A CA 1
ATOM 670 C C . ARG A 1 85 ? -2.157 2.860 -19.788 1.00 95.56 85 ARG A C 1
ATOM 672 O O . ARG A 1 85 ? -2.559 3.804 -20.455 1.00 95.56 85 ARG A O 1
ATOM 679 N N . MET A 1 86 ? -2.040 2.920 -18.463 1.00 94.50 86 MET A N 1
ATOM 680 C CA . MET A 1 86 ? -2.259 4.153 -17.715 1.00 94.50 86 MET A CA 1
ATOM 681 C C . MET A 1 86 ? -0.987 4.996 -17.780 1.00 94.50 86 MET A C 1
ATOM 683 O O . MET A 1 86 ? -0.096 4.869 -16.945 1.00 94.50 86 MET A O 1
ATOM 687 N N . THR A 1 87 ? -0.899 5.809 -18.826 1.00 90.25 87 THR A N 1
ATOM 688 C CA . THR A 1 87 ? 0.185 6.766 -19.071 1.00 90.25 87 THR A CA 1
ATOM 689 C C . THR A 1 87 ? -0.410 8.167 -19.246 1.00 90.25 87 THR A C 1
ATOM 691 O O . THR A 1 87 ? -1.615 8.284 -19.470 1.00 90.25 87 THR A O 1
ATOM 694 N N . LEU A 1 88 ? 0.417 9.210 -19.101 1.00 75.25 88 LEU A N 1
ATOM 695 C CA . LEU A 1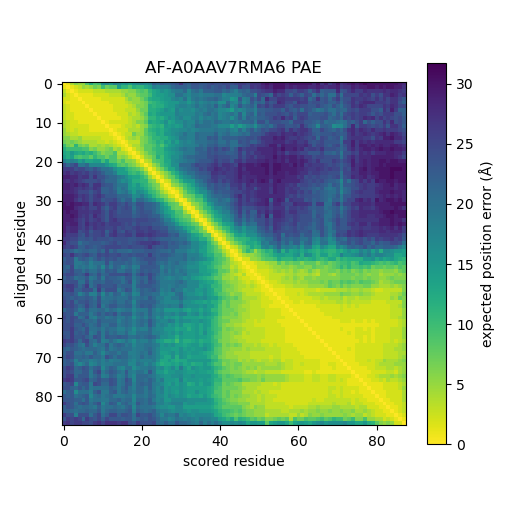 88 ? 0.039 10.616 -19.329 1.00 75.25 88 LEU A CA 1
ATOM 696 C C . LEU A 1 88 ? -0.438 10.878 -20.765 1.00 75.25 88 LEU A C 1
ATOM 698 O O . LEU A 1 88 ? 0.055 10.176 -21.680 1.00 75.25 88 LEU A O 1
#

InterPro domains:
  IPR044245 SprT-like domain-containing protein Spartan [PTHR21220] (41-88)